Protein AF-A0A914J0L3-F1 (afdb_monomer_lite)

Radius of gyration: 15.05 Å; chains: 1; bounding box: 35×40×34 Å

Secondary structure (DSSP, 8-state):
----SEE-HHHH--BSSGGGTT-B-TTSSBP-EEP----S-----HHHHHHHHHTB--HHHHHHHHTSSS-HHHHHHHHHHH-GGG--TT---SSPPPTTS--TT----S---------

Sequence (119 aa):
MQLGGRGNWAAMQIFRNASKNDQKNAKGQLASLRIVKSLVEITLSRSAADYILDELNVTTFIKTLEQAKYGMDEDFMGTLNANEIIGMPGGFTLQFTPFGTKARNAEAVNGGIIHAFLE

Structure (mmCIF, N/CA/C/O backbone):
data_AF-A0A914J0L3-F1
#
_entry.id   AF-A0A914J0L3-F1
#
loop_
_atom_site.group_PDB
_atom_site.id
_atom_site.type_symbol
_atom_site.label_atom_id
_atom_site.label_alt_id
_atom_site.label_comp_id
_atom_site.label_asym_id
_atom_site.label_entity_id
_atom_site.label_seq_id
_atom_site.pdbx_PDB_ins_code
_atom_site.Cartn_x
_atom_site.Cartn_y
_atom_site.Cartn_z
_atom_site.occupancy
_atom_site.B_iso_or_equiv
_atom_site.auth_seq_id
_atom_site.auth_comp_id
_atom_site.auth_asym_id
_atom_site.auth_atom_id
_atom_site.pdbx_PDB_model_num
ATOM 1 N N . MET A 1 1 ? 11.033 15.532 -5.298 1.00 40.34 1 MET A N 1
ATOM 2 C CA . MET A 1 1 ? 11.092 14.716 -4.074 1.00 40.34 1 MET A CA 1
ATOM 3 C C . MET A 1 1 ? 11.585 13.340 -4.486 1.00 40.34 1 MET A C 1
ATOM 5 O O . MET A 1 1 ? 10.984 12.762 -5.379 1.00 40.34 1 MET A O 1
ATOM 9 N N . GLN A 1 2 ? 12.723 12.892 -3.956 1.00 34.81 2 GLN A N 1
ATOM 10 C CA . GLN A 1 2 ? 13.204 11.516 -4.104 1.00 34.81 2 GLN A CA 1
ATOM 11 C C . GLN A 1 2 ? 12.654 10.767 -2.886 1.00 34.81 2 GLN A C 1
ATOM 13 O O . GLN A 1 2 ? 12.958 11.156 -1.759 1.00 34.81 2 GLN A O 1
ATOM 18 N N . LEU A 1 3 ? 11.759 9.796 -3.086 1.00 51.25 3 LEU A N 1
ATOM 19 C CA . LEU A 1 3 ? 10.955 9.173 -2.022 1.00 51.25 3 LEU A CA 1
ATOM 20 C C . LEU A 1 3 ? 11.733 8.126 -1.200 1.00 51.25 3 LEU A C 1
ATOM 22 O O . LEU A 1 3 ? 11.195 7.107 -0.783 1.00 51.25 3 LEU A O 1
ATOM 26 N N . GLY A 1 4 ? 13.000 8.400 -0.887 1.00 44.38 4 GLY A N 1
ATOM 27 C CA . GLY A 1 4 ? 13.716 7.705 0.182 1.00 44.38 4 GLY A CA 1
ATOM 28 C C . GLY A 1 4 ? 13.223 8.198 1.545 1.00 44.38 4 GLY A C 1
ATOM 29 O O . GLY A 1 4 ? 13.940 8.917 2.234 1.00 44.38 4 GLY A O 1
ATOM 30 N N . GLY A 1 5 ? 11.975 7.895 1.915 1.00 58.84 5 GLY A N 1
ATOM 31 C CA . GLY A 1 5 ? 11.340 8.451 3.113 1.00 58.84 5 GLY A CA 1
ATOM 32 C C . GLY A 1 5 ? 10.150 7.646 3.637 1.00 58.84 5 GLY A C 1
ATOM 33 O O . GLY A 1 5 ? 9.576 6.810 2.943 1.00 58.84 5 GLY A O 1
ATOM 34 N N . ARG A 1 6 ? 9.786 7.891 4.903 1.00 55.16 6 ARG A N 1
ATOM 35 C CA . ARG A 1 6 ? 8.552 7.374 5.517 1.00 55.16 6 ARG A CA 1
ATOM 36 C C . ARG A 1 6 ? 7.367 8.208 5.023 1.00 55.16 6 ARG A C 1
ATOM 38 O O . ARG A 1 6 ? 7.361 9.420 5.223 1.00 55.16 6 ARG A O 1
ATOM 45 N N . GLY A 1 7 ? 6.380 7.569 4.402 1.00 58.25 7 GLY A N 1
ATOM 46 C CA . GLY A 1 7 ? 5.113 8.200 4.041 1.00 58.25 7 GLY A CA 1
ATOM 47 C C . GLY A 1 7 ? 4.237 8.429 5.274 1.00 58.25 7 GLY A C 1
ATOM 48 O O . GLY A 1 7 ? 4.250 7.631 6.217 1.00 58.25 7 GLY A O 1
ATOM 49 N N . ASN A 1 8 ? 3.467 9.519 5.279 1.00 65.38 8 ASN A N 1
ATOM 50 C CA . ASN A 1 8 ? 2.468 9.765 6.317 1.00 65.38 8 ASN A CA 1
ATOM 51 C C . ASN A 1 8 ? 1.266 8.827 6.103 1.00 65.38 8 ASN A C 1
ATOM 53 O O . ASN A 1 8 ? 0.381 9.101 5.297 1.00 65.38 8 ASN A O 1
ATOM 57 N N . TRP A 1 9 ? 1.264 7.715 6.835 1.00 61.78 9 TRP A N 1
ATOM 58 C CA . TRP A 1 9 ? 0.262 6.645 6.783 1.00 61.78 9 TRP A CA 1
ATOM 59 C C . TRP A 1 9 ? -1.181 7.141 6.930 1.00 61.78 9 TRP A C 1
ATOM 61 O O . TRP A 1 9 ? -2.045 6.776 6.135 1.00 61.78 9 TRP A O 1
ATOM 71 N N . ALA A 1 10 ? -1.432 8.038 7.888 1.00 60.31 10 ALA A N 1
ATOM 72 C CA . ALA A 1 10 ? -2.771 8.568 8.136 1.00 60.31 10 ALA A CA 1
ATOM 73 C C . ALA A 1 10 ? -3.268 9.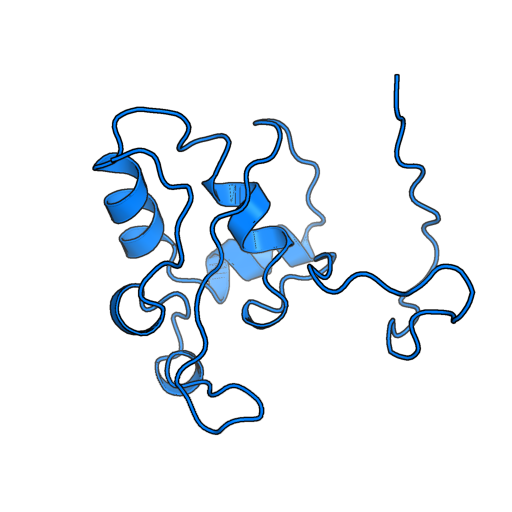473 6.997 1.00 60.31 10 ALA A C 1
ATOM 75 O O . ALA A 1 10 ? -4.468 9.540 6.738 1.00 60.31 10 ALA A O 1
ATOM 76 N N . ALA A 1 11 ? -2.358 10.138 6.280 1.00 67.31 11 ALA A N 1
ATOM 77 C CA . ALA A 1 11 ? -2.718 10.965 5.132 1.00 67.31 11 ALA A CA 1
ATOM 78 C C . ALA A 1 11 ? -3.055 10.133 3.882 1.00 67.31 11 ALA A C 1
ATOM 80 O O . ALA A 1 11 ? -3.776 10.611 3.011 1.00 67.31 11 ALA A O 1
ATOM 81 N N . MET A 1 12 ? -2.551 8.898 3.785 1.00 76.69 12 MET A N 1
ATOM 82 C CA . MET A 1 12 ? -2.727 8.067 2.592 1.00 76.69 12 MET A CA 1
ATOM 83 C C . MET A 1 12 ? -4.055 7.310 2.558 1.00 76.69 12 MET A C 1
ATOM 85 O O . MET A 1 12 ? -4.507 6.989 1.464 1.00 76.69 12 MET A O 1
ATOM 89 N N . GLN A 1 13 ? -4.695 7.064 3.711 1.00 85.50 13 GLN A N 1
ATOM 90 C CA . GLN A 1 13 ? -5.999 6.381 3.797 1.00 85.50 13 GLN A CA 1
ATOM 91 C C . GLN A 1 13 ? -6.043 5.110 2.922 1.00 85.50 13 GLN A C 1
ATOM 93 O O . GLN A 1 13 ? -6.939 4.940 2.095 1.00 85.50 13 GLN A O 1
ATOM 98 N N . ILE A 1 14 ? -5.016 4.260 3.065 1.00 88.38 14 ILE A N 1
ATOM 99 C CA . ILE A 1 14 ? -4.738 3.125 2.168 1.00 88.38 14 ILE A CA 1
ATOM 100 C C . ILE A 1 14 ? -5.853 2.089 2.178 1.00 88.38 14 ILE A C 1
ATOM 102 O O . ILE A 1 14 ? -6.067 1.429 1.169 1.00 88.38 14 ILE A O 1
ATOM 106 N N . PHE A 1 15 ? -6.572 1.928 3.282 1.00 91.44 15 PHE A N 1
ATOM 107 C CA . PHE A 1 15 ? -7.695 1.007 3.348 1.00 91.44 15 PHE A CA 1
ATOM 108 C C . PHE A 1 15 ? -9.000 1.718 3.021 1.00 91.44 15 PHE A C 1
ATOM 110 O O . PHE A 1 15 ? -9.259 2.821 3.507 1.00 91.44 15 PHE A O 1
ATOM 117 N N . ARG A 1 16 ? -9.869 1.042 2.262 1.00 92.94 16 ARG A N 1
ATOM 118 C CA . ARG A 1 16 ? -11.260 1.485 2.074 1.00 92.94 16 ARG A CA 1
ATOM 119 C C . ARG A 1 16 ? -12.023 1.487 3.396 1.00 92.94 16 ARG A C 1
ATOM 121 O O . ARG A 1 16 ? -12.844 2.366 3.641 1.00 92.94 16 ARG A O 1
ATOM 128 N N . ASN A 1 17 ? -11.733 0.518 4.262 1.00 90.88 17 ASN A N 1
ATOM 129 C CA . ASN A 1 17 ? -12.249 0.500 5.622 1.00 90.88 17 ASN A CA 1
ATOM 130 C C . ASN A 1 17 ? -11.470 1.498 6.495 1.00 90.88 17 ASN A C 1
ATOM 132 O O . ASN A 1 17 ? -10.333 1.232 6.888 1.00 90.88 17 ASN A O 1
ATOM 136 N N . ALA A 1 18 ? -12.113 2.617 6.837 1.00 87.00 18 ALA A N 1
ATOM 137 C CA . ALA A 1 18 ? -11.515 3.695 7.622 1.00 87.00 18 ALA A CA 1
ATOM 138 C C . ALA A 1 18 ? -10.958 3.233 8.980 1.00 87.00 18 ALA A C 1
ATOM 140 O O . ALA A 1 18 ? -9.916 3.721 9.410 1.00 87.00 18 ALA A O 1
ATOM 141 N N . SER A 1 19 ? -11.573 2.235 9.626 1.00 87.12 19 SER A N 1
ATOM 142 C CA . SER A 1 19 ? -11.099 1.710 10.914 1.00 87.12 19 SER A CA 1
ATOM 143 C C . SER A 1 19 ? -9.728 1.027 10.825 1.00 87.12 19 SER A C 1
ATOM 145 O O . SER A 1 19 ? -9.061 0.870 11.845 1.00 87.12 19 SER A O 1
ATOM 147 N N . LYS A 1 20 ? -9.277 0.635 9.623 1.00 86.62 20 LYS A N 1
ATOM 148 C CA . LYS A 1 20 ? -7.935 0.071 9.395 1.00 86.62 20 LYS A CA 1
ATOM 149 C C . LYS A 1 20 ? -6.857 1.152 9.185 1.00 86.62 20 LYS A C 1
ATOM 151 O O . LYS A 1 20 ? -5.674 0.823 9.227 1.00 86.62 20 LYS A O 1
ATOM 156 N N . ASN A 1 21 ? -7.220 2.424 8.994 1.00 85.81 21 ASN A N 1
ATOM 157 C CA . ASN A 1 21 ? -6.248 3.497 8.727 1.00 85.81 21 ASN A CA 1
ATOM 158 C C . ASN A 1 21 ? -5.596 4.073 10.000 1.00 85.81 21 ASN A C 1
ATOM 160 O O . ASN A 1 21 ? -4.523 4.666 9.909 1.00 85.81 21 ASN A O 1
ATOM 164 N N . ASP A 1 22 ? -6.152 3.806 11.186 1.00 83.31 22 ASP A N 1
ATOM 165 C CA . ASP A 1 22 ? -5.624 4.286 12.477 1.00 83.31 22 ASP A CA 1
ATOM 166 C C . ASP A 1 22 ? -4.745 3.253 13.203 1.00 83.31 22 ASP A C 1
ATOM 168 O O . ASP A 1 22 ? -4.513 3.335 14.414 1.00 83.31 22 ASP A O 1
ATOM 172 N N . GLN A 1 23 ? -4.257 2.249 12.470 1.00 78.69 23 GLN A N 1
ATOM 173 C CA . GLN A 1 23 ? -3.420 1.199 13.035 1.00 78.69 23 GLN A CA 1
ATOM 174 C C . GLN A 1 23 ? -2.134 1.764 13.652 1.00 78.69 23 GLN A C 1
ATOM 176 O O . GLN A 1 23 ? -1.440 2.616 13.086 1.00 78.69 23 GLN A O 1
ATOM 181 N N . LYS A 1 24 ? -1.816 1.258 14.846 1.00 78.25 24 LYS A N 1
ATOM 182 C CA . LYS A 1 24 ? -0.673 1.684 15.650 1.00 78.25 24 LYS A CA 1
ATOM 183 C C . LYS A 1 24 ? 0.384 0.592 15.702 1.00 78.25 24 LYS A C 1
ATOM 185 O O . LYS A 1 24 ? 0.070 -0.592 15.768 1.00 78.25 24 LYS A O 1
ATOM 190 N N . ASN A 1 25 ? 1.646 0.999 15.715 1.00 73.38 25 ASN A N 1
ATOM 191 C CA . ASN A 1 25 ? 2.759 0.099 15.981 1.00 73.38 25 ASN A CA 1
ATOM 192 C C . ASN A 1 25 ? 2.796 -0.318 17.468 1.00 73.38 25 ASN A C 1
ATOM 194 O O . ASN A 1 25 ? 2.069 0.219 18.305 1.00 73.38 25 ASN A O 1
ATOM 198 N N . ALA A 1 26 ? 3.711 -1.225 17.823 1.00 72.94 26 ALA A N 1
ATOM 199 C CA . ALA A 1 26 ? 3.896 -1.706 19.199 1.00 72.94 26 ALA A CA 1
ATOM 200 C C . ALA A 1 26 ? 4.215 -0.601 20.233 1.00 72.94 26 ALA A C 1
ATOM 202 O O . ALA A 1 26 ? 4.124 -0.834 21.433 1.00 72.94 26 ALA A O 1
ATOM 203 N N . LYS A 1 27 ? 4.587 0.607 19.784 1.00 75.12 27 LYS A N 1
ATOM 204 C CA . LYS A 1 27 ? 4.862 1.780 20.628 1.00 75.12 27 LYS A CA 1
ATOM 205 C C . LYS A 1 27 ? 3.654 2.722 20.746 1.00 75.12 27 LYS A C 1
ATOM 207 O O . LYS A 1 27 ? 3.798 3.826 21.263 1.00 75.12 27 LYS A O 1
ATOM 212 N N . GLY A 1 28 ? 2.484 2.330 20.233 1.00 77.19 28 GLY A N 1
ATOM 213 C CA . GLY A 1 28 ? 1.257 3.132 20.260 1.00 77.19 28 GLY A CA 1
ATOM 214 C C . GLY A 1 28 ? 1.251 4.322 19.294 1.00 77.19 28 GLY A C 1
ATOM 215 O O . GLY A 1 28 ? 0.344 5.153 19.353 1.00 77.19 28 GLY A O 1
ATOM 216 N N . GLN A 1 29 ? 2.240 4.418 18.405 1.00 75.75 29 GLN A N 1
ATOM 217 C CA . GLN A 1 29 ? 2.322 5.462 17.385 1.00 75.75 29 GLN A CA 1
ATOM 218 C C . GLN A 1 29 ? 1.591 4.994 16.133 1.00 75.75 29 GLN A C 1
ATOM 220 O O . GLN A 1 29 ? 1.624 3.801 15.837 1.00 75.75 29 GLN A O 1
ATOM 225 N N . LEU A 1 30 ? 0.986 5.916 15.379 1.00 75.62 30 LEU A N 1
ATOM 226 C CA . LEU A 1 30 ? 0.464 5.590 14.052 1.00 75.62 30 LEU A CA 1
ATOM 227 C C . LEU A 1 30 ? 1.561 4.899 13.246 1.00 75.62 30 LEU A C 1
ATOM 229 O O . LEU A 1 30 ? 2.722 5.327 13.254 1.00 75.62 30 LEU A O 1
ATOM 233 N N . ALA A 1 31 ? 1.200 3.792 12.612 1.00 76.06 31 ALA A N 1
ATOM 234 C CA . ALA A 1 31 ? 2.127 3.083 11.761 1.00 76.06 31 ALA A CA 1
ATOM 235 C C . ALA A 1 31 ? 2.639 4.004 10.650 1.00 76.06 31 ALA A C 1
ATOM 237 O O . ALA A 1 31 ? 2.001 4.988 10.300 1.00 76.06 31 ALA A O 1
ATOM 238 N N . SER A 1 32 ? 3.823 3.722 10.118 1.00 75.94 32 SER A N 1
ATOM 239 C CA . SER A 1 32 ? 4.398 4.497 9.018 1.00 75.94 32 SER A CA 1
ATOM 240 C C . SER A 1 32 ? 4.480 3.624 7.783 1.00 75.94 32 SER A C 1
ATOM 242 O O . SER A 1 32 ? 5.007 2.515 7.883 1.00 75.94 32 SER A O 1
ATOM 244 N N . LEU A 1 33 ? 4.064 4.143 6.627 1.00 79.88 33 LEU A N 1
ATOM 245 C CA . LEU A 1 33 ? 4.333 3.475 5.362 1.00 79.88 33 LEU A CA 1
ATOM 246 C C . LEU A 1 33 ? 5.809 3.656 5.013 1.00 79.88 33 LEU A C 1
ATOM 248 O O . LEU A 1 33 ? 6.301 4.787 4.946 1.00 79.88 33 LEU A O 1
ATOM 252 N N . ARG A 1 34 ? 6.528 2.564 4.778 1.00 85.25 34 ARG A N 1
ATOM 253 C CA . ARG A 1 34 ? 7.882 2.632 4.232 1.00 85.25 34 ARG A CA 1
ATOM 254 C C . ARG A 1 34 ? 7.807 2.501 2.720 1.00 85.25 34 ARG A C 1
ATOM 256 O O . ARG A 1 34 ? 7.366 1.466 2.237 1.00 85.25 34 ARG A O 1
ATOM 263 N N . ILE A 1 35 ? 8.257 3.523 1.994 1.00 85.69 35 ILE A N 1
ATOM 264 C CA . ILE A 1 35 ? 8.392 3.424 0.540 1.00 85.69 35 ILE A CA 1
ATOM 265 C C . ILE A 1 35 ? 9.525 2.447 0.223 1.00 85.69 35 ILE A C 1
ATOM 267 O O . ILE A 1 35 ? 10.615 2.535 0.802 1.00 85.69 35 ILE A O 1
ATOM 271 N N . VAL A 1 36 ? 9.238 1.486 -0.648 1.00 87.12 36 VAL A N 1
ATOM 272 C CA . VAL A 1 36 ? 10.152 0.423 -1.059 1.00 87.12 36 VAL A CA 1
ATOM 273 C C . VAL A 1 36 ? 10.198 0.401 -2.573 1.00 87.12 36 VAL A C 1
ATOM 275 O O . VAL A 1 36 ? 9.160 0.297 -3.219 1.00 87.12 36 VAL A O 1
ATOM 278 N N . LYS A 1 37 ? 11.414 0.467 -3.111 1.00 86.94 37 LYS A N 1
ATOM 279 C CA . LYS A 1 37 ? 11.670 0.320 -4.540 1.00 86.94 37 LYS A CA 1
ATOM 280 C C . LYS A 1 37 ? 11.698 -1.162 -4.911 1.00 86.94 37 LYS A C 1
ATOM 282 O O . LYS A 1 37 ? 12.342 -1.948 -4.214 1.00 86.94 37 LYS A O 1
ATOM 287 N N . SER A 1 38 ? 11.060 -1.525 -6.012 1.00 86.00 38 S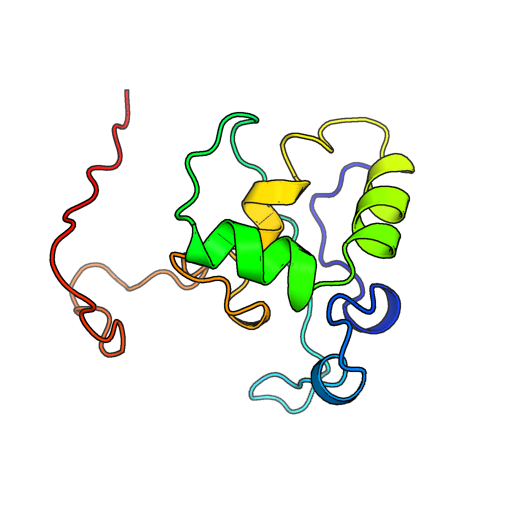ER A N 1
ATOM 288 C CA . SER A 1 38 ? 11.150 -2.830 -6.667 1.00 86.00 38 SER A CA 1
ATOM 289 C C . SER A 1 38 ? 11.289 -2.661 -8.178 1.00 86.00 38 SER A C 1
ATOM 291 O O . SER A 1 38 ? 11.267 -1.548 -8.695 1.00 86.00 38 SER A O 1
ATOM 293 N N . LEU A 1 39 ? 11.413 -3.779 -8.894 1.00 87.75 39 LEU A N 1
ATOM 294 C CA . LEU A 1 39 ? 11.222 -3.790 -10.341 1.00 87.75 39 LEU A CA 1
ATOM 295 C C . LEU A 1 39 ? 9.774 -3.414 -10.688 1.00 87.75 39 LEU A C 1
ATOM 297 O O . LEU A 1 39 ? 8.867 -3.564 -9.863 1.00 87.75 39 LEU A O 1
ATOM 301 N N . VAL A 1 40 ? 9.584 -2.942 -11.919 1.00 88.00 40 VAL A N 1
ATOM 302 C CA . VAL A 1 40 ? 8.272 -2.572 -12.477 1.00 88.00 40 VAL A CA 1
ATOM 303 C C . VAL A 1 40 ? 7.415 -3.792 -12.826 1.00 88.00 40 VAL A C 1
ATOM 305 O O . VAL A 1 40 ? 6.197 -3.694 -12.952 1.00 88.00 40 VAL A O 1
ATOM 308 N N . GLU A 1 41 ? 8.048 -4.956 -12.961 1.00 91.00 41 GLU A N 1
ATOM 309 C CA . GLU A 1 41 ? 7.392 -6.225 -13.248 1.00 91.00 41 GLU A CA 1
ATOM 310 C C . GLU A 1 41 ? 7.087 -6.977 -11.952 1.00 91.00 41 GLU A C 1
ATOM 312 O O . GLU A 1 41 ? 7.927 -7.094 -11.057 1.00 91.00 41 GLU A O 1
ATOM 317 N N . ILE A 1 42 ? 5.873 -7.518 -11.858 1.00 89.94 42 ILE A N 1
ATOM 318 C CA . ILE A 1 42 ? 5.432 -8.300 -10.707 1.00 89.94 42 ILE A CA 1
ATOM 319 C C . ILE A 1 42 ? 4.502 -9.427 -11.142 1.00 89.94 42 ILE A C 1
ATOM 321 O O . ILE A 1 42 ? 3.692 -9.283 -12.055 1.00 89.94 42 ILE A O 1
ATOM 325 N N . THR A 1 43 ? 4.595 -10.554 -10.443 1.00 92.31 43 THR A N 1
ATOM 326 C CA . THR A 1 43 ? 3.613 -11.637 -10.523 1.00 92.31 43 THR A CA 1
ATOM 327 C C . THR A 1 43 ? 2.746 -11.604 -9.271 1.00 92.31 43 THR A C 1
ATOM 329 O O . THR A 1 43 ? 3.267 -11.596 -8.158 1.00 92.31 43 THR A O 1
ATOM 332 N N . LEU A 1 44 ? 1.426 -11.589 -9.450 1.00 92.69 44 LEU A N 1
ATOM 333 C CA . LEU A 1 44 ? 0.453 -11.562 -8.360 1.00 92.69 44 LEU A CA 1
ATOM 334 C C . LEU A 1 44 ? -0.411 -12.819 -8.389 1.00 92.69 44 LEU A C 1
ATOM 336 O O . LEU A 1 44 ? -0.829 -13.281 -9.452 1.00 92.69 44 LEU A O 1
ATOM 340 N N . SER A 1 45 ? -0.726 -13.349 -7.207 1.00 95.69 45 SER A N 1
ATOM 341 C CA . SER A 1 45 ? -1.811 -14.316 -7.077 1.00 95.69 45 SER A CA 1
ATOM 342 C C . SER A 1 45 ? -3.157 -13.622 -7.309 1.00 95.69 45 SER A C 1
ATOM 344 O O . SER A 1 45 ? -3.295 -12.410 -7.124 1.00 95.69 45 SER A O 1
ATOM 346 N N . ARG A 1 46 ? -4.189 -14.402 -7.653 1.00 96.69 46 ARG A N 1
ATOM 347 C CA . ARG A 1 46 ? -5.560 -13.881 -7.758 1.00 96.69 46 ARG A CA 1
ATOM 348 C C . ARG A 1 46 ? -6.006 -13.192 -6.465 1.00 96.69 46 ARG A C 1
ATOM 350 O O . ARG A 1 46 ? -6.530 -12.092 -6.524 1.00 96.69 46 ARG A O 1
ATOM 357 N N . SER A 1 47 ? -5.721 -13.795 -5.310 1.00 96.81 47 SER A N 1
ATOM 358 C CA . SER A 1 47 ? -6.085 -13.219 -4.013 1.00 96.81 47 SER A CA 1
ATOM 359 C C . SER A 1 47 ? -5.381 -11.894 -3.723 1.00 96.81 47 SER A C 1
ATOM 361 O O . SER A 1 47 ? -5.984 -11.018 -3.114 1.00 96.81 47 SER A O 1
ATOM 363 N N . ALA A 1 48 ? -4.133 -11.718 -4.167 1.00 95.06 48 ALA A N 1
ATOM 364 C CA . ALA A 1 48 ? -3.439 -10.441 -4.043 1.00 95.06 48 ALA A CA 1
ATOM 365 C C . ALA A 1 48 ? -4.081 -9.364 -4.931 1.00 95.06 48 ALA A C 1
ATOM 367 O O . ALA A 1 48 ? -4.276 -8.238 -4.479 1.00 95.06 48 ALA A O 1
ATOM 368 N N . ALA A 1 49 ? -4.449 -9.714 -6.168 1.00 95.31 49 ALA A N 1
ATOM 369 C CA . ALA A 1 49 ? -5.133 -8.797 -7.078 1.00 95.31 49 ALA A CA 1
ATOM 370 C C . ALA A 1 49 ? -6.506 -8.367 -6.531 1.00 95.31 49 ALA A C 1
ATOM 372 O O . ALA A 1 49 ? -6.775 -7.169 -6.455 1.00 95.31 49 ALA A O 1
ATOM 373 N N . ASP A 1 50 ? -7.326 -9.322 -6.083 1.00 97.56 50 ASP A N 1
ATOM 374 C CA . ASP A 1 50 ? -8.640 -9.046 -5.487 1.00 97.56 50 ASP A CA 1
ATOM 375 C C . ASP A 1 50 ? -8.490 -8.165 -4.234 1.00 97.56 50 ASP A C 1
ATOM 377 O O . ASP A 1 50 ? -9.178 -7.160 -4.090 1.00 97.56 50 ASP A O 1
ATOM 381 N N . TYR A 1 51 ? -7.504 -8.446 -3.373 1.00 95.75 51 TYR A N 1
ATOM 382 C CA . TYR A 1 51 ? -7.218 -7.626 -2.191 1.00 95.75 51 TYR A CA 1
ATOM 383 C C . TYR A 1 51 ? -6.894 -6.165 -2.539 1.00 95.75 51 TYR A C 1
ATOM 385 O O . TYR A 1 51 ? -7.405 -5.242 -1.903 1.00 95.75 51 TYR A O 1
ATOM 393 N N . ILE A 1 52 ? -6.067 -5.928 -3.563 1.00 94.62 52 ILE A N 1
ATOM 394 C CA . ILE A 1 52 ? -5.733 -4.567 -4.010 1.00 94.62 52 ILE A CA 1
ATOM 395 C C . ILE A 1 52 ? -6.985 -3.832 -4.508 1.00 94.62 52 ILE A C 1
ATOM 397 O O . ILE A 1 52 ? -7.148 -2.645 -4.226 1.00 94.62 52 ILE A O 1
ATOM 401 N N . LEU A 1 53 ? -7.862 -4.517 -5.243 1.00 94.19 53 LEU A N 1
ATOM 402 C CA . LEU A 1 53 ? -9.064 -3.912 -5.818 1.00 94.19 53 LEU A CA 1
ATOM 403 C C . LEU A 1 53 ? -10.143 -3.648 -4.757 1.00 94.19 53 LEU A C 1
ATOM 405 O O . LEU A 1 53 ? -10.718 -2.552 -4.729 1.00 94.19 53 LEU A O 1
ATOM 409 N N . ASP A 1 54 ? -10.366 -4.607 -3.861 1.00 95.56 54 ASP A N 1
ATOM 410 C CA . ASP A 1 54 ? -11.535 -4.646 -2.982 1.00 95.56 54 ASP A CA 1
ATOM 411 C C . ASP A 1 54 ? -11.267 -4.101 -1.576 1.00 95.56 54 ASP A C 1
ATOM 413 O O . ASP A 1 54 ? -12.162 -3.514 -0.972 1.00 95.56 54 ASP A O 1
ATOM 417 N N . GLU A 1 55 ? -10.045 -4.227 -1.049 1.00 95.00 55 GLU A N 1
ATOM 418 C CA . GLU A 1 55 ? -9.715 -3.799 0.321 1.00 95.00 55 GLU A CA 1
ATOM 419 C C . GLU A 1 55 ? -8.971 -2.458 0.357 1.00 95.00 55 GLU A C 1
ATOM 421 O O . GLU A 1 55 ? -9.126 -1.674 1.306 1.00 95.00 55 GLU A O 1
ATOM 426 N N . LEU A 1 56 ? -8.175 -2.165 -0.677 1.00 94.25 56 LEU A N 1
ATOM 427 C CA . LEU A 1 56 ? -7.316 -0.984 -0.717 1.00 94.25 56 LEU A CA 1
ATOM 428 C C . LEU A 1 56 ? -7.941 0.183 -1.495 1.00 94.25 56 LEU A C 1
ATOM 430 O O . LEU A 1 56 ? -8.601 0.030 -2.519 1.00 94.25 56 LEU A O 1
ATOM 434 N N . ASN A 1 57 ? -7.689 1.393 -1.010 1.00 93.62 57 ASN A N 1
ATOM 435 C CA . ASN A 1 57 ? -7.881 2.652 -1.708 1.00 93.62 57 ASN A CA 1
ATOM 436 C C . ASN A 1 57 ? -6.516 3.188 -2.160 1.00 93.62 57 ASN A C 1
ATOM 438 O O . ASN A 1 57 ? -5.875 3.999 -1.491 1.00 93.62 57 ASN A O 1
ATOM 442 N N . VAL A 1 58 ? -6.073 2.740 -3.331 1.00 91.88 58 VAL A N 1
ATOM 443 C CA . VAL A 1 58 ? -4.762 3.114 -3.885 1.00 91.88 58 VAL A CA 1
ATOM 444 C C . VAL A 1 58 ? -4.730 4.519 -4.491 1.00 91.88 58 VAL A C 1
ATOM 446 O O . VAL A 1 58 ? -3.654 5.037 -4.772 1.00 91.88 58 VAL A O 1
ATOM 449 N N . THR A 1 59 ? -5.884 5.173 -4.655 1.00 91.06 59 THR A N 1
ATOM 450 C CA . THR A 1 59 ? -6.011 6.465 -5.351 1.00 91.06 59 THR A CA 1
ATOM 451 C C . THR A 1 59 ? -5.125 7.546 -4.741 1.00 91.06 59 THR A C 1
ATOM 453 O O . THR A 1 59 ? -4.393 8.233 -5.448 1.00 91.06 59 THR A O 1
ATOM 456 N N . THR A 1 60 ? -5.188 7.712 -3.419 1.00 87.50 60 THR A N 1
ATOM 457 C CA . THR A 1 60 ? -4.403 8.731 -2.713 1.00 87.50 60 THR A CA 1
ATOM 458 C C . THR A 1 60 ? -2.915 8.409 -2.777 1.00 87.50 60 THR A C 1
ATOM 460 O O . THR A 1 60 ? -2.094 9.314 -2.931 1.00 87.50 60 THR A O 1
ATOM 463 N N . PHE A 1 61 ? -2.559 7.123 -2.702 1.00 87.44 61 PHE A N 1
ATOM 464 C CA . PHE A 1 61 ? -1.169 6.694 -2.790 1.00 87.44 61 PHE A CA 1
ATOM 465 C C . PHE A 1 61 ? -0.592 6.972 -4.183 1.00 87.44 61 PHE A C 1
ATOM 467 O O . PHE A 1 61 ? 0.429 7.647 -4.276 1.00 87.44 61 PHE A O 1
ATOM 474 N N . ILE A 1 62 ? -1.290 6.576 -5.251 1.00 89.50 62 ILE A N 1
ATOM 475 C CA . ILE A 1 62 ? -0.889 6.847 -6.640 1.00 89.50 62 ILE A CA 1
ATOM 476 C C . ILE A 1 62 ? -0.749 8.353 -6.873 1.00 89.50 62 ILE A C 1
ATOM 478 O O . ILE A 1 62 ? 0.311 8.792 -7.298 1.00 89.50 62 ILE A O 1
ATOM 482 N N . LYS A 1 63 ? -1.737 9.169 -6.478 1.00 88.75 63 LYS A N 1
ATOM 483 C CA . LYS A 1 63 ? -1.645 10.639 -6.585 1.00 88.75 63 LYS A CA 1
ATOM 484 C C . LYS A 1 63 ? -0.449 11.228 -5.836 1.00 88.75 63 LYS A C 1
ATOM 486 O O . LYS A 1 63 ? 0.109 12.236 -6.257 1.00 88.75 63 LYS A O 1
ATOM 491 N N . THR A 1 64 ? -0.073 10.634 -4.703 1.00 84.44 64 THR A N 1
ATOM 492 C CA . THR A 1 64 ? 1.110 11.063 -3.943 1.00 84.44 64 THR A CA 1
ATOM 493 C C . THR A 1 64 ? 2.390 10.710 -4.694 1.00 84.44 64 THR A C 1
ATOM 495 O O . THR A 1 64 ? 3.309 11.526 -4.753 1.00 84.44 64 THR A O 1
ATOM 498 N N . LEU A 1 65 ? 2.448 9.518 -5.291 1.00 85.69 65 LEU A N 1
ATOM 499 C CA . LEU A 1 65 ? 3.565 9.114 -6.136 1.00 85.69 65 LEU A CA 1
ATOM 500 C C . LEU A 1 65 ? 3.656 9.995 -7.390 1.00 85.69 65 LEU A C 1
ATOM 502 O O . LEU A 1 65 ? 4.753 10.429 -7.706 1.00 85.69 65 LEU A O 1
ATOM 506 N N . GLU A 1 66 ? 2.536 10.364 -8.022 1.00 87.88 66 GLU A N 1
ATOM 507 C CA . GLU A 1 66 ? 2.457 11.261 -9.200 1.00 87.88 66 GLU A CA 1
ATOM 508 C C . GLU A 1 66 ? 3.061 12.647 -8.980 1.00 87.88 66 GLU A C 1
ATOM 510 O O . GLU A 1 66 ? 3.483 13.307 -9.929 1.00 87.88 66 GLU A O 1
ATOM 515 N N . GLN A 1 67 ? 3.167 13.086 -7.728 1.00 86.06 67 GLN A N 1
ATOM 516 C CA . GLN A 1 67 ? 3.863 14.324 -7.376 1.00 86.06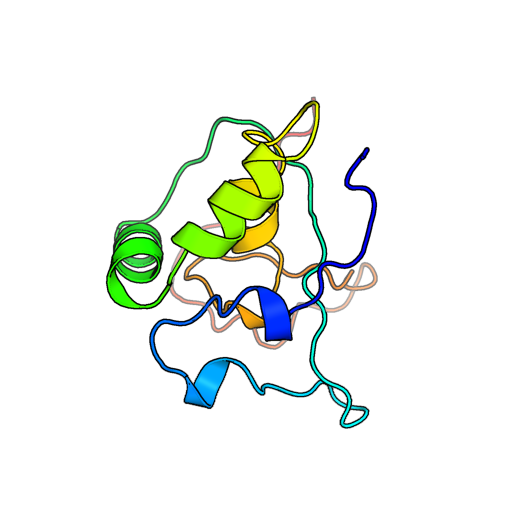 67 GLN A CA 1
ATOM 517 C C . GLN A 1 67 ? 5.388 14.147 -7.289 1.00 86.06 67 GLN A C 1
ATOM 519 O O . GLN A 1 67 ? 6.139 15.131 -7.264 1.00 86.06 67 GLN A O 1
ATOM 524 N N . ALA A 1 68 ? 5.875 12.909 -7.216 1.00 78.56 68 ALA A N 1
ATOM 525 C CA . ALA A 1 68 ? 7.291 12.600 -7.296 1.00 78.56 68 ALA A CA 1
ATOM 526 C C . ALA A 1 68 ? 7.793 12.752 -8.737 1.00 78.56 68 ALA A C 1
ATOM 528 O O . ALA A 1 68 ? 7.075 12.568 -9.712 1.00 78.56 68 ALA A O 1
ATOM 529 N N . LYS A 1 69 ? 9.073 13.110 -8.877 1.00 74.88 69 LYS A N 1
ATOM 530 C CA . LYS A 1 69 ? 9.664 13.385 -10.195 1.00 74.88 69 LYS A CA 1
ATOM 531 C C . LYS A 1 69 ? 10.058 12.116 -10.963 1.00 74.88 69 LYS A C 1
ATOM 533 O O . LYS A 1 69 ? 10.350 12.225 -12.147 1.00 74.88 69 LYS A O 1
ATOM 538 N N . TYR A 1 70 ? 10.163 10.966 -10.292 1.00 76.69 70 TYR A N 1
ATOM 539 C CA . TYR A 1 70 ? 10.723 9.737 -10.862 1.00 76.69 70 TYR A CA 1
ATOM 540 C C . TYR A 1 70 ? 10.391 8.500 -10.008 1.00 76.69 70 TYR A C 1
ATOM 542 O O . TYR A 1 70 ? 10.309 8.627 -8.786 1.00 76.69 70 TYR A O 1
ATOM 550 N N . GLY A 1 71 ? 10.305 7.324 -10.644 1.00 79.62 71 GLY A N 1
ATOM 551 C CA . GLY A 1 71 ? 10.354 6.005 -9.992 1.00 79.62 71 GLY A CA 1
ATOM 552 C C . GLY A 1 71 ? 9.055 5.536 -9.342 1.00 79.62 71 GLY A C 1
ATOM 553 O O . GLY A 1 71 ? 9.090 4.702 -8.448 1.00 79.62 71 GLY A O 1
ATOM 554 N N . MET A 1 72 ? 7.911 6.089 -9.738 1.00 86.25 72 MET A N 1
ATOM 555 C CA . MET A 1 72 ? 6.616 5.746 -9.139 1.00 86.25 72 MET A CA 1
ATOM 556 C C . MET A 1 72 ? 6.191 4.302 -9.397 1.00 86.25 72 MET A C 1
ATOM 558 O O . MET A 1 72 ? 5.632 3.646 -8.522 1.00 86.25 72 MET A O 1
ATOM 562 N N . ASP A 1 73 ? 6.440 3.845 -10.618 1.00 84.31 73 ASP A N 1
ATOM 563 C CA . ASP A 1 73 ? 6.227 2.486 -11.097 1.00 84.31 73 ASP A CA 1
ATOM 564 C C . ASP A 1 73 ? 7.065 1.475 -10.305 1.00 84.31 73 ASP A C 1
ATOM 566 O O . ASP A 1 73 ? 6.569 0.410 -9.947 1.00 84.31 73 ASP A O 1
ATOM 570 N N . GLU A 1 74 ? 8.288 1.855 -9.939 1.00 88.62 74 GLU A N 1
ATOM 571 C CA . GLU A 1 74 ? 9.172 1.074 -9.066 1.00 88.62 74 GLU A CA 1
ATOM 572 C C . GLU A 1 74 ? 8.771 1.139 -7.582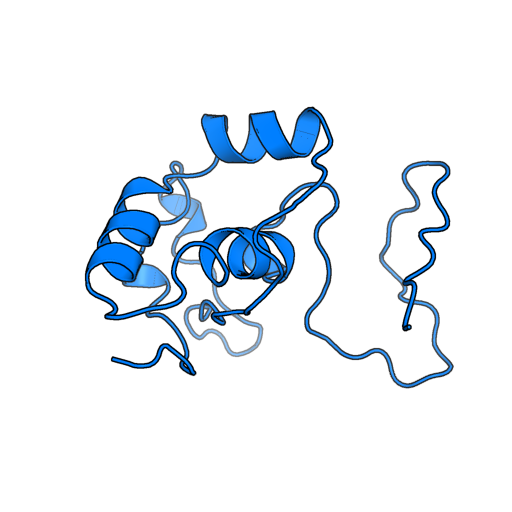 1.00 88.62 74 GLU A C 1
ATOM 574 O O . GLU A 1 74 ? 9.046 0.216 -6.818 1.00 88.62 74 GLU A O 1
ATOM 579 N N . ASP A 1 75 ? 8.143 2.227 -7.138 1.00 89.19 75 ASP A N 1
ATOM 580 C CA . ASP A 1 75 ? 7.852 2.459 -5.721 1.00 89.19 75 ASP A CA 1
ATOM 581 C C . ASP A 1 75 ? 6.492 1.869 -5.304 1.00 89.19 75 ASP A C 1
ATOM 583 O O . ASP A 1 75 ? 6.312 1.470 -4.151 1.00 89.19 75 ASP A O 1
ATOM 587 N N . PHE A 1 76 ? 5.513 1.802 -6.210 1.00 90.50 76 PHE A N 1
ATOM 588 C CA . PHE A 1 76 ? 4.132 1.442 -5.874 1.00 90.50 76 PHE A CA 1
ATOM 589 C C . PHE A 1 76 ? 3.992 -0.008 -5.391 1.00 90.50 76 PHE A C 1
ATOM 591 O O . PHE A 1 76 ? 3.619 -0.251 -4.238 1.00 90.50 76 PHE A O 1
ATOM 598 N N . MET A 1 77 ? 4.315 -0.978 -6.251 1.00 92.00 77 MET A N 1
ATOM 599 C CA . MET A 1 77 ? 4.093 -2.394 -5.942 1.00 92.00 77 MET A CA 1
ATOM 600 C C . MET A 1 77 ? 5.044 -2.899 -4.859 1.00 92.00 77 MET A C 1
ATOM 602 O O . MET A 1 77 ? 4.600 -3.605 -3.953 1.00 92.00 77 MET A O 1
ATOM 606 N N . GLY A 1 78 ? 6.315 -2.487 -4.882 1.00 90.44 78 GLY A N 1
ATOM 607 C CA . GLY A 1 78 ? 7.278 -2.814 -3.829 1.00 90.44 78 GLY A CA 1
ATOM 608 C C . GLY A 1 78 ? 6.800 -2.361 -2.449 1.00 90.44 78 GLY A C 1
ATOM 609 O O . GLY A 1 78 ? 6.878 -3.116 -1.478 1.00 90.44 78 GLY A O 1
ATOM 610 N N . THR A 1 79 ? 6.220 -1.162 -2.366 1.00 90.38 79 THR A N 1
ATOM 611 C CA . THR A 1 79 ? 5.652 -0.636 -1.121 1.00 90.38 79 THR A CA 1
ATOM 612 C C . THR A 1 79 ? 4.451 -1.451 -0.645 1.00 90.38 79 THR A C 1
ATOM 614 O O . THR A 1 79 ? 4.413 -1.821 0.531 1.00 90.38 79 THR A O 1
ATOM 617 N N . LEU A 1 80 ? 3.491 -1.765 -1.522 1.00 91.81 80 LEU A N 1
ATOM 618 C CA . LEU A 1 80 ? 2.322 -2.570 -1.139 1.00 91.81 80 LEU A CA 1
ATOM 619 C C . LEU A 1 80 ? 2.722 -3.962 -0.638 1.00 91.81 80 LEU A C 1
ATOM 621 O O . LEU A 1 80 ? 2.185 -4.443 0.357 1.00 91.81 80 LEU A O 1
ATOM 625 N N . ASN A 1 81 ? 3.699 -4.574 -1.303 1.00 91.19 81 ASN A N 1
ATOM 626 C CA . ASN A 1 81 ? 4.095 -5.953 -1.058 1.00 91.19 81 ASN A CA 1
ATOM 627 C C . ASN A 1 81 ? 4.956 -6.115 0.207 1.00 91.19 81 ASN A C 1
ATOM 629 O O . ASN A 1 81 ? 4.927 -7.169 0.829 1.00 91.19 81 ASN A O 1
ATOM 633 N N . ALA A 1 82 ? 5.727 -5.094 0.598 1.00 89.06 82 ALA A N 1
ATOM 634 C CA . ALA A 1 82 ? 6.704 -5.196 1.688 1.00 89.06 82 ALA A CA 1
ATOM 635 C C . ALA A 1 82 ? 6.206 -4.673 3.053 1.00 89.06 82 ALA A C 1
ATOM 637 O O . ALA A 1 82 ? 6.797 -4.950 4.100 1.00 89.06 82 ALA A O 1
ATOM 638 N N . ASN A 1 83 ? 5.147 -3.862 3.081 1.00 87.75 83 ASN A N 1
ATOM 639 C CA . ASN A 1 83 ? 4.642 -3.304 4.335 1.00 87.75 83 ASN A CA 1
ATOM 640 C C . ASN A 1 83 ? 3.664 -4.288 4.990 1.00 87.75 83 ASN A C 1
ATOM 642 O O . ASN A 1 83 ? 2.505 -4.355 4.599 1.00 87.75 83 ASN A O 1
ATOM 646 N N . GLU A 1 84 ? 4.107 -4.994 6.037 1.00 86.44 84 GLU A N 1
ATOM 647 C CA . GLU A 1 84 ? 3.312 -6.012 6.761 1.00 86.44 84 GLU A CA 1
ATOM 648 C C . GLU A 1 84 ? 1.928 -5.521 7.188 1.00 86.44 84 GLU A C 1
ATOM 650 O O . GLU A 1 84 ? 0.954 -6.266 7.172 1.00 86.44 84 GLU A O 1
ATOM 655 N N . ILE A 1 85 ? 1.836 -4.241 7.535 1.00 84.25 85 ILE A N 1
ATOM 656 C CA . ILE A 1 85 ? 0.594 -3.602 7.950 1.00 84.25 85 ILE A CA 1
ATOM 657 C C . ILE A 1 85 ? -0.476 -3.566 6.848 1.00 84.25 85 ILE A C 1
ATOM 659 O O . ILE A 1 85 ? -1.667 -3.532 7.144 1.00 84.25 85 ILE A O 1
ATOM 663 N N . ILE A 1 86 ? -0.063 -3.594 5.579 1.00 89.31 86 ILE A N 1
ATOM 664 C CA . ILE A 1 86 ? -0.975 -3.694 4.438 1.00 89.31 86 ILE A CA 1
ATOM 665 C C . ILE A 1 86 ? -1.582 -5.094 4.378 1.00 89.31 86 ILE A C 1
ATOM 667 O O . ILE A 1 86 ? -2.715 -5.229 3.928 1.00 89.31 86 ILE A O 1
ATOM 671 N N . GLY A 1 87 ? -0.878 -6.120 4.867 1.00 88.88 87 GLY A N 1
ATOM 672 C CA . GLY A 1 87 ? -1.396 -7.484 4.963 1.00 88.88 87 GLY A CA 1
ATOM 673 C C . GLY A 1 87 ? -1.739 -8.107 3.611 1.00 88.88 87 GLY A C 1
ATOM 674 O O . GLY A 1 87 ? -2.654 -8.922 3.534 1.00 88.88 87 GLY A O 1
ATOM 675 N N . MET A 1 88 ? -1.053 -7.699 2.538 1.00 92.31 88 MET A N 1
ATOM 676 C CA . MET A 1 88 ? -1.340 -8.202 1.197 1.00 92.31 88 MET A CA 1
ATOM 677 C C . MET A 1 88 ? -1.058 -9.715 1.121 1.00 92.31 88 MET A C 1
ATOM 679 O O . MET A 1 88 ? 0.008 -10.154 1.566 1.00 92.31 88 MET A O 1
ATOM 683 N N . PRO A 1 89 ? -1.966 -10.530 0.551 1.00 93.38 89 PRO A N 1
ATOM 684 C CA . PRO A 1 89 ? -1.710 -11.950 0.335 1.00 93.38 89 PRO A CA 1
ATOM 685 C C . PRO A 1 89 ? -0.427 -12.174 -0.476 1.00 93.38 89 PRO A C 1
ATOM 687 O O . PRO A 1 89 ? -0.269 -11.608 -1.554 1.00 93.38 89 PRO A O 1
AT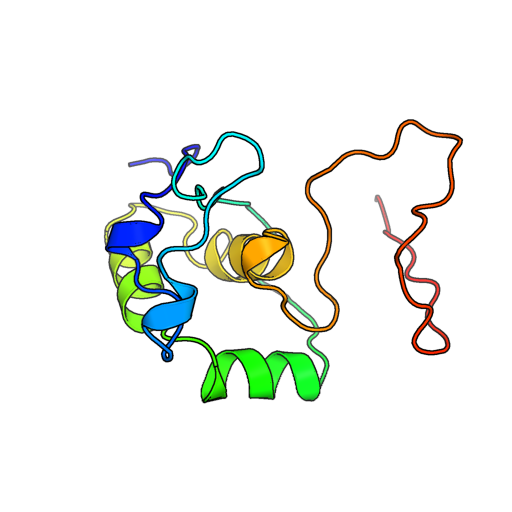OM 690 N N . GLY A 1 90 ? 0.490 -13.000 0.035 1.00 88.88 90 GLY A N 1
ATOM 691 C CA . GLY A 1 90 ? 1.798 -13.224 -0.598 1.00 88.88 90 GLY A CA 1
ATOM 692 C C . GLY A 1 90 ? 2.824 -12.103 -0.381 1.00 88.88 90 GLY A C 1
ATOM 693 O O . GLY A 1 90 ? 3.876 -12.130 -1.015 1.00 88.88 90 GLY A O 1
ATOM 694 N N . GLY A 1 91 ? 2.530 -11.146 0.507 1.00 88.00 91 GLY A N 1
ATOM 695 C CA . GLY A 1 91 ? 3.442 -10.080 0.910 1.00 88.00 91 GLY A CA 1
ATOM 696 C C . GLY A 1 91 ? 4.693 -10.563 1.642 1.00 88.00 91 GLY A C 1
ATOM 697 O O . GLY A 1 91 ? 4.723 -11.637 2.245 1.00 88.00 91 GLY A O 1
ATOM 698 N N . PHE A 1 92 ? 5.727 -9.727 1.618 1.00 83.69 92 PHE A N 1
ATOM 699 C CA . PHE A 1 92 ? 7.001 -9.950 2.290 1.00 83.69 92 PHE A CA 1
ATOM 700 C C . PHE A 1 92 ? 7.151 -9.039 3.506 1.00 83.69 92 PHE A C 1
ATOM 702 O O . PHE A 1 92 ? 6.548 -7.971 3.598 1.00 83.69 92 PHE A O 1
ATOM 709 N N . THR A 1 93 ? 8.010 -9.449 4.438 1.00 81.88 93 THR A N 1
ATOM 710 C CA . THR A 1 93 ? 8.362 -8.636 5.600 1.00 81.88 93 THR A CA 1
ATOM 711 C C . THR A 1 93 ? 9.609 -7.796 5.337 1.00 81.88 93 THR A C 1
ATOM 713 O O . THR A 1 93 ? 10.594 -8.263 4.767 1.00 81.88 93 THR A O 1
ATOM 716 N N . LEU A 1 94 ? 9.587 -6.546 5.801 1.00 78.56 94 LEU A N 1
ATOM 717 C CA . LEU A 1 94 ? 10.779 -5.696 5.891 1.00 78.56 94 LEU A CA 1
ATOM 718 C C . LEU A 1 94 ? 11.650 -6.014 7.111 1.00 78.56 94 LEU A C 1
ATOM 720 O O . LEU A 1 94 ? 12.720 -5.419 7.269 1.00 78.56 94 LEU A O 1
ATOM 724 N N . GLN A 1 95 ? 11.191 -6.898 7.996 1.00 76.25 95 GLN A N 1
ATOM 725 C CA . GLN A 1 95 ? 11.970 -7.360 9.129 1.00 76.25 95 GLN A CA 1
ATOM 726 C C . GLN A 1 95 ? 12.991 -8.383 8.638 1.00 76.25 95 GLN A C 1
ATOM 728 O O . GLN A 1 95 ? 12.651 -9.454 8.141 1.00 76.25 95 GLN A O 1
ATOM 733 N N . PHE A 1 96 ? 14.270 -8.063 8.805 1.00 61.09 96 PHE A N 1
ATOM 734 C CA . PHE A 1 96 ? 15.325 -9.042 8.600 1.00 61.09 96 PHE A CA 1
ATOM 735 C C . PHE A 1 96 ? 15.244 -10.087 9.711 1.00 61.09 96 PHE A C 1
ATOM 737 O O . PHE A 1 96 ? 15.461 -9.767 10.880 1.00 61.09 96 PHE A O 1
ATOM 744 N N . THR A 1 97 ? 14.980 -11.345 9.363 1.00 55.78 97 THR A N 1
ATOM 745 C CA . THR A 1 97 ? 15.284 -12.447 10.276 1.00 55.78 97 THR A CA 1
ATOM 746 C C . THR A 1 97 ? 16.803 -12.599 10.325 1.00 55.78 97 THR A C 1
ATOM 748 O O . THR A 1 97 ? 17.404 -12.828 9.270 1.00 55.78 97 THR A O 1
ATOM 751 N N . PRO A 1 98 ? 17.455 -12.495 11.499 1.00 46.56 98 PRO A N 1
ATOM 752 C CA . PRO A 1 98 ? 18.854 -12.873 11.624 1.00 46.56 98 PRO A CA 1
ATOM 753 C C . PRO A 1 98 ? 19.003 -14.305 11.108 1.00 46.56 98 PRO A C 1
ATOM 755 O O . PRO A 1 98 ? 18.228 -15.182 11.505 1.00 46.56 98 PRO A O 1
ATOM 758 N N . PHE A 1 99 ? 19.945 -14.521 10.187 1.00 49.09 99 PHE A N 1
ATOM 759 C CA . PHE A 1 99 ? 20.247 -15.833 9.616 1.00 49.09 99 PHE A CA 1
ATOM 760 C C . PHE A 1 99 ? 20.305 -16.887 10.732 1.00 49.09 99 PHE A C 1
ATOM 762 O O . PHE A 1 99 ? 21.221 -16.875 11.550 1.00 49.09 99 PHE A O 1
ATOM 769 N N . GLY A 1 100 ? 19.299 -17.767 10.791 1.00 43.62 100 GLY A N 1
ATOM 770 C CA . GLY A 1 100 ? 19.273 -18.886 11.737 1.00 43.62 100 GLY A CA 1
ATOM 771 C C . GLY A 1 100 ? 17.963 -19.143 12.482 1.00 43.62 100 GLY A C 1
ATOM 772 O O . GLY A 1 100 ? 17.818 -20.226 13.040 1.00 43.62 100 GLY A O 1
ATOM 773 N N . THR A 1 101 ? 16.976 -18.241 12.471 1.00 37.66 101 THR A N 1
ATOM 774 C CA . THR A 1 101 ? 15.681 -18.535 13.118 1.00 37.66 101 THR A CA 1
ATOM 775 C C . THR A 1 101 ? 14.568 -18.485 12.087 1.00 37.66 101 THR A C 1
ATOM 777 O O . THR A 1 101 ? 14.241 -17.414 11.585 1.00 37.66 101 THR A O 1
ATOM 780 N N . LYS A 1 102 ? 14.007 -19.659 11.752 1.00 38.81 102 LYS A N 1
ATOM 781 C CA . LYS A 1 102 ? 12.796 -19.801 10.927 1.00 38.81 102 LYS A CA 1
ATOM 782 C C . LYS A 1 102 ? 11.803 -18.710 11.323 1.00 38.81 102 LYS A C 1
ATOM 784 O O . LYS A 1 102 ? 11.501 -18.608 12.513 1.00 38.81 102 LYS A O 1
ATOM 789 N N . ALA A 1 103 ? 11.311 -17.939 10.352 1.00 42.22 103 ALA A N 1
ATOM 790 C CA . ALA A 1 103 ? 10.192 -17.023 10.531 1.00 42.22 103 ALA A CA 1
ATOM 791 C C . ALA A 1 103 ? 9.001 -17.819 11.087 1.00 42.22 103 ALA A C 1
ATOM 793 O O . ALA A 1 103 ? 8.238 -18.449 10.356 1.00 42.22 103 ALA A O 1
ATOM 794 N N . ARG A 1 104 ? 8.901 -17.887 12.416 1.00 36.38 104 ARG A N 1
ATOM 795 C CA . ARG A 1 104 ? 7.726 -18.396 13.105 1.00 36.38 104 ARG A CA 1
ATOM 796 C C . ARG A 1 104 ? 6.649 -17.359 12.825 1.00 36.38 104 ARG A C 1
ATOM 798 O O . ARG A 1 104 ? 6.861 -16.194 13.142 1.00 36.38 104 ARG A O 1
ATOM 805 N N . ASN A 1 105 ? 5.562 -17.806 12.203 1.00 37.69 105 ASN A N 1
ATOM 806 C CA . ASN A 1 105 ? 4.378 -17.051 11.770 1.00 37.69 105 ASN A CA 1
ATOM 807 C C . ASN A 1 105 ? 4.287 -16.741 10.265 1.00 37.69 105 ASN A C 1
ATOM 809 O O . ASN A 1 105 ? 3.412 -15.983 9.865 1.00 37.69 105 ASN A O 1
ATOM 813 N N . ALA A 1 106 ? 5.078 -17.400 9.412 1.00 39.31 106 ALA A N 1
ATOM 814 C CA . ALA A 1 106 ? 4.525 -17.804 8.122 1.00 39.31 106 ALA A CA 1
ATOM 815 C C . ALA A 1 106 ? 3.630 -19.018 8.400 1.00 39.31 106 ALA A C 1
ATOM 817 O O . ALA A 1 106 ? 4.122 -20.143 8.514 1.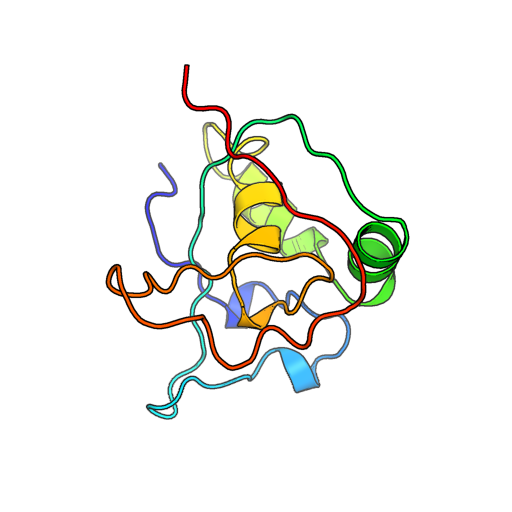00 39.31 106 ALA A O 1
ATOM 818 N N . GLU A 1 107 ? 2.329 -18.796 8.603 1.00 31.61 107 GLU A N 1
ATOM 819 C CA . GLU A 1 107 ? 1.377 -19.882 8.398 1.00 31.61 107 GLU A CA 1
ATOM 820 C C . GLU A 1 107 ? 1.605 -20.389 6.979 1.00 31.61 107 GLU A C 1
ATOM 822 O O . GLU A 1 107 ? 1.430 -19.679 5.990 1.00 31.61 107 GLU A O 1
ATOM 827 N N . ALA A 1 108 ? 2.125 -21.609 6.919 1.00 34.19 108 ALA A N 1
ATOM 828 C CA . ALA A 1 108 ? 2.394 -22.337 5.707 1.00 34.19 108 ALA A CA 1
ATOM 829 C C . ALA A 1 108 ? 1.070 -22.575 4.974 1.00 34.19 108 ALA A C 1
ATOM 831 O O . ALA A 1 108 ? 0.433 -23.613 5.137 1.00 34.19 108 ALA A O 1
ATOM 832 N N . VAL A 1 109 ? 0.662 -21.625 4.139 1.00 34.00 109 VAL A N 1
ATOM 833 C CA . VAL A 1 109 ? -0.328 -21.884 3.100 1.00 34.00 109 VAL A CA 1
ATOM 834 C C . VAL A 1 109 ? 0.431 -22.486 1.921 1.00 34.00 109 VAL A C 1
ATOM 836 O O . VAL A 1 109 ? 0.970 -21.788 1.073 1.00 34.00 109 VAL A O 1
ATOM 839 N N . ASN A 1 110 ? 0.545 -23.813 1.978 1.00 32.56 110 ASN A N 1
ATOM 840 C CA . ASN A 1 110 ? 0.807 -24.756 0.890 1.00 32.56 110 ASN A CA 1
ATOM 841 C C . ASN A 1 110 ? 1.710 -24.287 -0.275 1.00 32.56 110 ASN A C 1
ATOM 843 O O . ASN A 1 110 ? 1.250 -23.709 -1.253 1.00 32.56 110 ASN A O 1
ATOM 847 N N . GLY A 1 111 ? 2.973 -24.728 -0.234 1.00 33.94 111 GLY A N 1
ATOM 848 C CA . GLY A 1 111 ? 3.648 -25.225 -1.439 1.00 33.94 111 GLY A CA 1
ATOM 849 C C . GLY A 1 111 ? 4.256 -24.202 -2.399 1.00 33.94 111 GLY A C 1
ATOM 850 O O . GLY A 1 111 ? 3.980 -24.259 -3.592 1.00 33.94 111 GLY A O 1
ATOM 851 N N . GLY A 1 112 ? 5.164 -23.346 -1.927 1.00 27.61 112 GLY A N 1
ATOM 852 C CA . GLY A 1 112 ? 6.022 -22.562 -2.819 1.00 27.61 112 GLY A CA 1
ATOM 853 C C . GLY A 1 112 ? 7.331 -22.156 -2.154 1.00 27.61 112 GLY A C 1
ATOM 854 O O . GLY A 1 112 ? 7.375 -21.184 -1.409 1.00 27.61 112 GLY A O 1
ATOM 855 N N . ILE A 1 113 ? 8.410 -22.893 -2.421 1.00 33.66 113 ILE A N 1
ATOM 856 C CA . ILE A 1 113 ? 9.771 -22.377 -2.233 1.00 33.66 113 ILE A CA 1
ATOM 857 C C . ILE A 1 113 ? 9.992 -21.381 -3.373 1.00 33.66 113 ILE A C 1
ATOM 859 O O . ILE A 1 113 ? 10.026 -21.793 -4.530 1.00 33.66 113 ILE A O 1
ATOM 863 N N . ILE A 1 114 ? 10.121 -20.088 -3.075 1.00 44.50 114 ILE A N 1
ATOM 864 C CA . ILE A 1 114 ? 10.463 -19.085 -4.091 1.00 44.50 114 ILE A CA 1
ATOM 865 C C . ILE A 1 114 ? 11.949 -18.759 -3.953 1.00 44.50 114 ILE A C 1
ATOM 867 O O . ILE A 1 114 ? 12.388 -18.146 -2.981 1.00 44.50 114 ILE A O 1
ATOM 871 N N . HIS A 1 115 ? 12.717 -19.229 -4.937 1.00 30.16 115 HIS A N 1
ATOM 872 C CA . HIS A 1 115 ? 14.089 -18.816 -5.202 1.00 30.16 115 HIS A CA 1
ATOM 873 C C . HIS A 1 115 ? 14.117 -17.315 -5.521 1.00 30.16 115 HIS A C 1
ATOM 875 O O . HIS A 1 115 ? 13.496 -16.878 -6.487 1.00 30.16 115 HIS A O 1
ATOM 881 N N . ALA A 1 116 ? 14.875 -16.537 -4.751 1.00 32.94 116 ALA A N 1
ATOM 882 C CA . ALA A 1 116 ? 15.375 -15.253 -5.223 1.00 32.94 116 ALA A CA 1
ATOM 883 C C . ALA A 1 116 ? 16.585 -15.541 -6.124 1.00 32.94 116 ALA A C 1
ATOM 885 O O . ALA A 1 116 ? 17.622 -15.993 -5.637 1.00 32.94 116 ALA A O 1
ATOM 886 N N . PHE A 1 117 ? 16.438 -15.339 -7.434 1.00 26.22 117 PHE A N 1
ATOM 887 C CA . PHE A 1 117 ? 17.585 -15.249 -8.332 1.00 26.22 117 PHE A CA 1
ATOM 888 C C . PHE A 1 117 ? 18.294 -13.924 -8.043 1.00 26.22 117 PHE A C 1
ATOM 890 O O . PHE A 1 117 ? 17.735 -12.850 -8.251 1.00 26.22 117 PHE A O 1
ATOM 897 N N . LEU A 1 118 ? 19.502 -14.025 -7.496 1.00 29.38 118 LEU A N 1
ATOM 898 C CA . LEU A 1 118 ? 20.521 -12.995 -7.613 1.00 29.38 118 LEU A CA 1
ATOM 899 C C . LEU A 1 118 ? 21.359 -13.407 -8.826 1.00 29.38 118 LEU A C 1
ATOM 901 O O . LEU A 1 118 ? 22.013 -14.450 -8.769 1.00 29.38 118 LEU A O 1
ATOM 905 N N . GLU A 1 119 ? 21.270 -12.648 -9.916 1.00 33.84 119 GLU A N 1
ATOM 906 C CA . GLU A 1 119 ? 22.353 -12.586 -10.907 1.00 33.84 119 GLU A CA 1
ATOM 907 C C . GLU A 1 119 ? 23.406 -11.577 -10.440 1.00 33.84 119 GLU A C 1
ATOM 909 O O . GLU A 1 119 ? 23.007 -10.521 -9.889 1.00 33.84 119 GLU A O 1
#

pLDDT: mean 74.04, std 21.6, range [26.22, 97.56]

Foldseek 3Di:
DPLQDWAPQLQQCFWPPNVLSQDADPVRHRDIQGFFFADLDDDDDPQLVCCNVPTTDCPSVLVVLVVDPDRSSRRRPRRCQAPVSNVGVNGHHPDDDDPPDPPPPPPPPDDDDDDDDDD